Protein AF-A0A7S1TP77-F1 (afdb_monomer)

Solvent-accessible surface area (backbone atoms only — not comparable to full-atom values): 7860 Å² total; p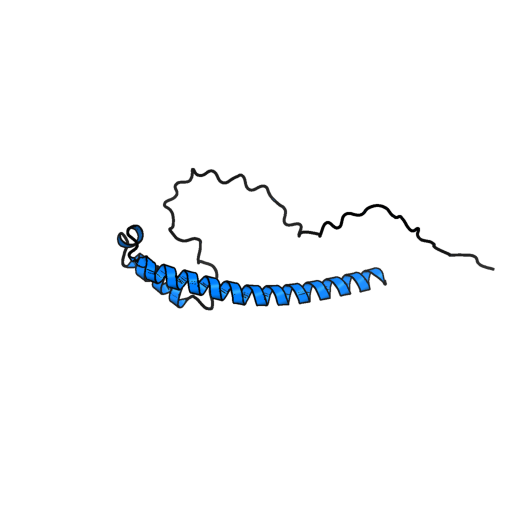er-residue (Å²): 133,85,80,85,80,87,77,86,78,79,90,72,93,61,95,72,82,93,68,79,85,67,74,89,64,82,78,70,80,72,71,82,79,70,95,74,77,83,59,86,72,68,93,56,80,86,74,85,59,93,46,94,89,40,50,69,46,50,52,51,39,51,47,48,46,70,79,23,77,68,38,58,79,78,49,72,45,49,66,46,48,50,56,35,55,53,42,52,52,52,52,51,54,53,54,49,52,55,50,48,54,52,48,51,56,50,50,52,54,52,50,52,53,52,51,56,65,72,77,107

Sequence (120 aa):
AALARARAAAAHRGRRALGGGGRSGERVGLPRRSCTTLTPVAMHPPLDKPHPYCHEVIELFKACHADNPVGKWVGACNSAKRALDDCLKAQKKILARENQAKAQRQRERMAQAREISQSS

Organism: NCBI:txid124430

Foldseek 3Di:
DDDDDDDDDDDPPDDDDPDDPDDPPPPPPPDPPDPPPVDPDPVDDPPVDDDPFCVVLVVVLVVVCVVCVPCVVVCVSVVSVVVSVVRVVVSCVVVVVVVVVVVVVVVVVVVVVVVVVVVD

Radius of gyration: 26.77 Å; Cα contacts (8 Å, |Δi|>4): 28; chains: 1; bounding box: 53×34×83 Å

Mean predicted aligned error: 15.46 Å

pLDDT: mean 74.91, std 20.55, range [35.22, 97.62]

Structure (mmCIF, N/CA/C/O backbone):
data_AF-A0A7S1TP77-F1
#
_entry.id   AF-A0A7S1TP77-F1
#
loop_
_atom_site.group_PDB
_atom_site.id
_atom_site.type_symbol
_atom_site.label_atom_id
_atom_site.label_alt_id
_atom_site.label_comp_id
_atom_site.label_asym_id
_atom_site.label_entity_id
_atom_site.label_seq_id
_atom_site.pdbx_PDB_ins_code
_atom_site.Cartn_x
_atom_site.Cartn_y
_atom_site.Cartn_z
_atom_site.occupancy
_atom_site.B_iso_or_equiv
_atom_site.auth_seq_id
_atom_site.auth_comp_id
_atom_site.auth_asym_id
_atom_site.auth_atom_id
_atom_site.pdbx_PDB_model_num
ATOM 1 N N . ALA A 1 1 ? -35.766 8.892 63.479 1.00 40.59 1 ALA A N 1
ATOM 2 C CA . ALA A 1 1 ? -34.321 8.602 63.472 1.00 40.59 1 ALA A CA 1
ATOM 3 C C . ALA A 1 1 ? -33.829 8.593 62.026 1.00 40.59 1 ALA A C 1
ATOM 5 O O . ALA A 1 1 ? -34.491 7.979 61.205 1.00 40.59 1 ALA A O 1
ATOM 6 N N . ALA A 1 2 ? -32.739 9.328 61.762 1.00 48.03 2 ALA A N 1
ATOM 7 C CA . ALA A 1 2 ? -31.921 9.391 60.536 1.00 48.03 2 ALA A CA 1
ATOM 8 C C . ALA A 1 2 ? -32.671 9.635 59.200 1.00 48.03 2 ALA A C 1
ATOM 10 O O . ALA A 1 2 ? -33.115 8.709 58.539 1.00 48.03 2 ALA A O 1
ATOM 11 N N . LEU A 1 3 ? -32.990 10.882 58.837 1.00 51.09 3 LEU A N 1
ATOM 12 C CA . LEU A 1 3 ? -32.128 11.830 58.099 1.00 51.09 3 LEU A CA 1
ATOM 13 C C . LEU A 1 3 ? -31.597 11.318 56.745 1.00 51.09 3 LEU A C 1
ATOM 15 O O . LEU A 1 3 ? -30.679 10.514 56.705 1.00 51.09 3 LEU A O 1
ATOM 19 N N . ALA A 1 4 ? -32.133 11.935 55.680 1.00 49.38 4 ALA A N 1
ATOM 20 C CA . ALA A 1 4 ? -31.453 12.451 54.483 1.00 49.38 4 ALA A CA 1
ATOM 21 C C . ALA A 1 4 ? -30.491 11.504 53.728 1.00 49.38 4 ALA A C 1
ATOM 23 O O . ALA A 1 4 ? -29.468 11.066 54.236 1.00 49.38 4 ALA A O 1
ATOM 24 N N . ARG A 1 5 ? -30.670 11.315 52.417 1.00 58.75 5 ARG A N 1
ATOM 25 C CA . ARG A 1 5 ? -30.226 12.312 51.427 1.00 58.75 5 ARG A CA 1
ATOM 26 C C . ARG A 1 5 ? -30.987 12.181 50.108 1.00 58.75 5 ARG A C 1
ATOM 28 O O . ARG A 1 5 ? -30.702 11.310 49.294 1.00 58.75 5 ARG A O 1
ATOM 35 N N . ALA A 1 6 ? -31.857 13.151 49.855 1.00 53.97 6 ALA A N 1
ATOM 36 C CA . ALA A 1 6 ? -32.106 13.605 48.499 1.00 53.97 6 ALA A CA 1
ATOM 37 C C . ALA A 1 6 ? -30.817 14.251 47.961 1.00 53.97 6 ALA A C 1
ATOM 39 O O . ALA A 1 6 ? -30.241 15.129 48.607 1.00 53.97 6 ALA A O 1
ATOM 40 N N . ARG A 1 7 ? -30.373 13.848 46.771 1.00 58.34 7 ARG A N 1
ATOM 41 C CA . ARG A 1 7 ? -29.519 14.693 45.930 1.00 58.34 7 ARG A CA 1
ATOM 42 C C . ARG A 1 7 ? -30.218 14.880 44.596 1.00 58.34 7 ARG A C 1
ATOM 44 O O . ARG A 1 7 ? -30.062 14.090 43.675 1.00 58.34 7 ARG A O 1
ATOM 51 N N . ALA A 1 8 ? -30.991 15.957 44.529 1.00 51.84 8 ALA A N 1
ATOM 52 C CA . ALA A 1 8 ? -31.237 16.642 43.278 1.00 51.84 8 ALA A CA 1
ATOM 53 C C . ALA A 1 8 ? -29.885 17.134 42.738 1.00 51.84 8 ALA A C 1
ATOM 55 O O . ALA A 1 8 ? -29.147 17.821 43.446 1.00 51.84 8 ALA A O 1
ATOM 56 N N . ALA A 1 9 ? -29.564 16.783 41.496 1.00 49.19 9 ALA A N 1
ATOM 57 C CA . ALA A 1 9 ? -28.539 17.464 40.720 1.00 49.19 9 ALA A CA 1
ATOM 58 C C . ALA A 1 9 ? -29.248 18.192 39.578 1.00 49.19 9 ALA A C 1
ATOM 60 O O . ALA A 1 9 ? -29.981 17.602 38.787 1.00 49.19 9 ALA A O 1
ATOM 61 N N . ALA A 1 10 ? -29.087 19.507 39.599 1.00 44.78 10 ALA A N 1
ATOM 62 C CA . ALA A 1 10 ? -29.818 20.484 38.828 1.00 44.78 10 ALA A CA 1
ATOM 63 C C . ALA A 1 10 ? -29.722 20.285 37.308 1.00 44.78 10 ALA A C 1
ATOM 65 O O . ALA A 1 10 ? -28.667 19.996 36.741 1.00 44.78 10 ALA A O 1
ATOM 66 N N . ALA A 1 11 ? -30.844 20.562 36.643 1.00 46.59 11 ALA A N 1
ATOM 67 C CA . ALA A 1 11 ? -30.908 20.831 35.218 1.00 46.59 11 ALA A CA 1
ATOM 68 C C . ALA A 1 11 ? -30.193 22.158 34.914 1.00 46.59 11 ALA A C 1
ATOM 70 O O . ALA A 1 11 ? -30.813 23.213 34.784 1.00 46.59 11 ALA A O 1
ATOM 71 N N . HIS A 1 12 ? -28.872 22.112 34.779 1.00 48.56 12 HIS A N 1
ATOM 72 C CA . HIS A 1 12 ? -28.124 23.194 34.156 1.00 48.56 12 HIS A CA 1
ATOM 73 C C . HIS A 1 12 ? -28.286 23.077 32.637 1.00 48.56 12 HIS A C 1
ATOM 75 O O . HIS A 1 12 ? -27.539 22.360 31.970 1.00 48.56 12 HIS A O 1
ATOM 81 N N . ARG A 1 13 ? -29.243 23.817 32.061 1.00 55.16 13 ARG A N 1
ATOM 82 C CA . ARG A 1 13 ? -29.180 24.203 30.641 1.00 55.16 13 ARG A CA 1
ATOM 83 C C . ARG A 1 13 ? -28.050 25.220 30.474 1.00 55.16 13 ARG A C 1
ATOM 85 O O . ARG A 1 13 ? -28.277 26.416 30.356 1.00 55.16 13 ARG A O 1
ATOM 92 N N . GLY A 1 14 ? -26.820 24.726 30.508 1.00 42.62 14 GLY A N 1
ATOM 93 C CA . GLY A 1 14 ? -25.622 25.451 30.118 1.00 42.62 14 GLY A CA 1
ATOM 94 C C . GLY A 1 14 ? -25.099 24.831 28.834 1.00 42.62 14 GLY A C 1
ATOM 95 O O . GLY A 1 14 ? -24.769 23.648 28.814 1.00 42.62 14 GLY A O 1
ATOM 96 N N . ARG A 1 15 ? -25.059 25.621 27.757 1.00 55.97 15 ARG A N 1
ATOM 97 C CA . ARG A 1 15 ? -2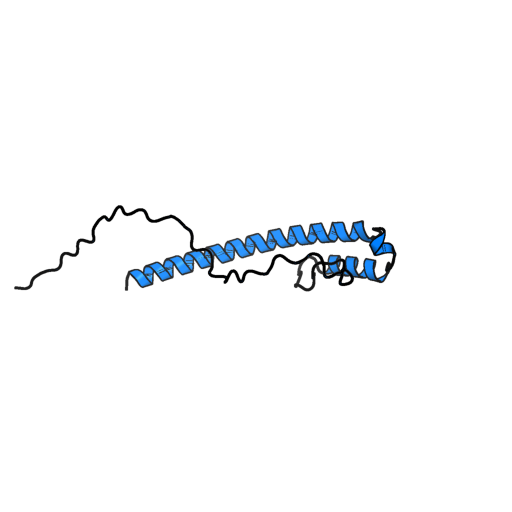4.422 25.289 26.476 1.00 55.97 15 ARG A CA 1
ATOM 98 C C . ARG A 1 15 ? -23.132 24.487 26.699 1.00 55.97 15 ARG A C 1
ATOM 100 O O . ARG A 1 15 ? -22.143 25.036 27.175 1.00 55.97 15 ARG A O 1
ATOM 107 N N . ARG A 1 16 ? -23.113 23.213 26.304 1.00 46.75 16 ARG A N 1
ATOM 108 C CA . ARG A 1 16 ? -21.873 22.455 26.123 1.00 46.75 16 ARG A CA 1
ATOM 109 C C . ARG A 1 16 ? -21.748 22.085 24.658 1.00 46.75 16 ARG A C 1
ATOM 111 O O . ARG A 1 16 ? -22.572 21.366 24.106 1.00 46.75 16 ARG A O 1
ATOM 118 N N . ALA A 1 17 ? -20.724 22.665 24.046 1.00 44.34 17 ALA A N 1
ATOM 119 C CA . ALA A 1 17 ? -20.306 22.413 22.686 1.00 44.34 17 ALA A CA 1
ATOM 120 C C . ALA A 1 17 ? -20.155 20.906 22.446 1.00 44.34 17 ALA A C 1
ATOM 122 O O . ALA A 1 17 ? -19.392 20.225 23.132 1.00 44.34 17 ALA A O 1
ATOM 123 N N . LEU A 1 18 ? -20.860 20.402 21.437 1.00 49.59 18 LEU A N 1
ATOM 124 C CA . LEU A 1 18 ? -20.550 19.131 20.798 1.00 49.59 18 LEU A CA 1
ATOM 125 C C . LEU A 1 18 ? -19.254 19.327 19.998 1.00 49.59 18 LEU A C 1
ATOM 127 O O . LEU A 1 18 ? -19.272 19.586 18.801 1.00 49.59 18 LEU A O 1
ATOM 131 N N . GLY A 1 19 ? -18.119 19.277 20.693 1.00 39.94 19 GLY A N 1
ATOM 132 C CA . GLY A 1 19 ? -16.785 19.219 20.108 1.00 39.94 19 GLY A CA 1
ATOM 133 C C . GLY A 1 19 ? -16.195 17.851 20.405 1.00 39.94 19 GLY A C 1
ATOM 134 O O . GLY A 1 19 ? -15.776 17.589 21.529 1.00 39.94 19 GLY A O 1
ATOM 135 N N . GLY A 1 20 ? -16.220 16.958 19.415 1.00 38.84 20 GLY A N 1
ATOM 136 C CA . GLY A 1 20 ? -15.663 15.615 19.527 1.00 38.84 20 GLY A CA 1
ATOM 137 C C . GLY A 1 20 ? -14.211 15.645 20.002 1.00 38.84 20 GLY A C 1
ATOM 138 O O . GLY A 1 20 ? -13.392 16.396 19.475 1.00 38.84 20 GLY A O 1
ATOM 139 N N . GLY A 1 21 ? -13.901 14.801 20.988 1.00 35.22 21 GLY A N 1
ATOM 140 C CA . GLY A 1 21 ? -12.541 14.527 21.438 1.00 35.22 21 GLY A CA 1
ATOM 141 C C . GLY A 1 21 ? -11.726 13.904 20.310 1.00 35.22 21 GLY A C 1
ATOM 142 O O . GLY A 1 21 ? -11.649 12.682 20.175 1.00 35.22 21 GLY A O 1
ATOM 143 N N . GLY A 1 22 ? -11.141 14.762 19.476 1.00 35.44 22 GLY A N 1
ATOM 144 C CA . GLY A 1 22 ? -10.009 14.420 18.640 1.00 35.44 22 GLY A CA 1
ATOM 145 C C . GLY A 1 22 ? -8.876 13.959 19.546 1.00 35.44 22 GLY A C 1
ATOM 146 O O . GLY A 1 22 ? -8.605 14.566 20.577 1.00 35.44 22 GLY A O 1
ATOM 147 N N . ARG A 1 23 ? -8.261 12.841 19.169 1.00 43.62 23 ARG A N 1
ATOM 148 C CA . ARG A 1 23 ? -7.060 12.282 19.789 1.00 43.62 23 ARG A CA 1
ATOM 149 C C . ARG A 1 23 ? -6.093 13.422 20.117 1.00 43.62 23 ARG A C 1
ATOM 151 O O . ARG A 1 23 ? -5.745 14.180 19.213 1.00 43.62 23 ARG A O 1
ATOM 158 N N . SER A 1 24 ? -5.631 13.494 21.361 1.00 42.19 24 SER A N 1
ATOM 159 C CA . SER A 1 24 ? -4.416 14.218 21.737 1.00 42.19 24 SER A CA 1
ATOM 160 C C . SER A 1 24 ? -3.219 13.529 21.074 1.00 42.19 24 SER A C 1
ATOM 162 O O . SER A 1 24 ? -2.444 12.827 21.707 1.00 42.19 24 SER A O 1
ATOM 164 N N . GLY A 1 25 ? -3.129 13.629 19.750 1.00 40.16 25 GLY A N 1
ATOM 165 C CA . GLY A 1 25 ? -1.847 13.688 19.086 1.00 40.16 25 GLY A CA 1
ATOM 166 C C . GLY A 1 25 ? -1.448 15.141 19.202 1.00 40.16 25 GLY A C 1
ATOM 167 O O . GLY A 1 25 ? -2.112 15.999 18.618 1.00 40.16 25 GLY A O 1
ATOM 168 N N . GLU A 1 26 ? -0.438 15.404 20.018 1.00 37.91 26 GLU A N 1
ATOM 169 C CA . GLU A 1 26 ? 0.277 16.668 20.050 1.00 37.91 26 GLU A CA 1
ATOM 170 C C . GLU A 1 26 ? 0.453 17.136 18.599 1.00 37.91 26 GLU A C 1
ATOM 172 O O . GLU A 1 26 ? 1.180 16.526 17.810 1.00 37.91 26 GLU A O 1
ATOM 177 N N . ARG A 1 27 ? -0.287 18.175 18.191 1.00 46.75 27 ARG A N 1
ATOM 178 C CA . ARG A 1 27 ? 0.033 18.908 16.969 1.00 46.75 27 ARG A CA 1
ATOM 179 C C . ARG A 1 27 ? 1.270 19.720 17.308 1.00 46.75 27 ARG A C 1
ATOM 181 O O . ARG A 1 27 ? 1.188 20.925 17.512 1.00 46.75 27 ARG A O 1
ATOM 188 N N . VAL A 1 28 ? 2.413 19.040 17.385 1.00 49.34 28 VAL A N 1
ATOM 189 C CA . VAL A 1 28 ? 3.698 19.697 17.192 1.00 49.34 28 VAL A CA 1
ATOM 190 C C . VAL A 1 28 ? 3.552 20.386 15.846 1.00 49.34 28 VAL A C 1
ATOM 192 O O . VAL A 1 28 ? 3.301 19.731 14.831 1.00 49.34 28 VAL A O 1
ATOM 195 N N . GLY A 1 29 ? 3.562 21.715 15.858 1.00 43.75 29 GLY A N 1
ATOM 196 C CA . GLY A 1 29 ? 3.577 22.506 14.645 1.00 43.75 29 GLY A CA 1
ATOM 197 C C . GLY A 1 29 ? 4.833 22.134 13.878 1.00 43.75 29 GLY A C 1
ATOM 198 O O . GLY A 1 29 ? 5.895 22.692 14.132 1.00 43.75 29 GLY A O 1
ATOM 199 N N . LEU A 1 30 ? 4.731 21.165 12.965 1.00 54.97 30 LEU A N 1
ATOM 200 C CA . LEU A 1 30 ? 5.764 20.985 11.965 1.00 54.97 30 LEU A CA 1
ATOM 201 C C . LEU A 1 30 ? 5.803 22.308 11.191 1.00 54.97 30 LEU A C 1
ATOM 203 O O . LEU A 1 30 ? 4.757 22.722 10.673 1.00 54.97 30 LEU A O 1
ATOM 207 N N . PRO A 1 31 ? 6.955 22.996 11.131 1.00 49.75 31 PRO A N 1
ATOM 208 C CA . PRO A 1 31 ? 7.065 24.214 10.347 1.00 49.75 31 PRO A CA 1
ATOM 209 C C . PRO A 1 31 ? 6.623 23.904 8.915 1.00 49.75 31 PRO A C 1
ATOM 211 O O . PRO A 1 31 ? 6.897 22.811 8.407 1.00 49.75 31 PRO A O 1
ATOM 214 N N . ARG A 1 32 ? 5.908 24.845 8.272 1.00 57.41 32 ARG A N 1
ATOM 215 C CA . ARG A 1 32 ? 5.602 24.778 6.831 1.00 57.41 32 ARG A CA 1
ATOM 216 C C . ARG A 1 32 ? 6.897 24.378 6.134 1.00 57.41 32 ARG A C 1
ATOM 218 O O . ARG A 1 32 ? 7.849 25.152 6.159 1.00 57.41 32 ARG A O 1
ATOM 225 N N . ARG A 1 33 ? 6.949 23.155 5.592 1.00 55.28 33 ARG A N 1
ATOM 226 C CA . ARG A 1 33 ? 8.124 22.642 4.882 1.00 55.28 33 ARG A CA 1
ATOM 227 C C . ARG A 1 33 ? 8.515 23.682 3.839 1.00 55.28 33 ARG A C 1
ATOM 229 O O . ARG A 1 33 ? 7.737 23.972 2.933 1.00 55.28 33 ARG A O 1
ATOM 236 N N . SER A 1 34 ? 9.686 24.278 4.026 1.00 53.47 34 SER A N 1
ATOM 237 C CA . SER A 1 34 ? 10.316 25.132 3.036 1.00 53.47 34 SER A CA 1
ATOM 238 C C . SER A 1 34 ? 10.607 24.284 1.801 1.00 53.47 34 SER A C 1
ATOM 240 O O . SER A 1 34 ? 11.065 23.146 1.889 1.00 53.47 34 SER A O 1
ATOM 242 N N . CYS A 1 35 ? 10.308 24.835 0.631 1.00 52.50 35 CYS A N 1
ATOM 243 C CA . CYS A 1 35 ? 10.469 24.181 -0.666 1.00 52.50 35 CYS A CA 1
ATOM 244 C C . CYS A 1 35 ? 11.946 24.121 -1.128 1.00 52.50 35 CYS A C 1
ATOM 246 O O . CYS A 1 35 ? 12.211 24.029 -2.322 1.00 52.50 35 CYS A O 1
ATOM 248 N N . THR A 1 36 ? 12.921 24.217 -0.216 1.00 54.50 36 THR A N 1
ATOM 249 C CA . THR A 1 36 ? 14.315 24.554 -0.569 1.00 54.50 36 THR A CA 1
ATOM 250 C C . THR A 1 36 ? 15.341 23.451 -0.316 1.00 54.50 36 THR A C 1
ATOM 252 O O . THR A 1 36 ? 16.518 23.650 -0.594 1.00 54.50 36 THR A O 1
ATOM 255 N N . THR A 1 37 ? 14.949 22.262 0.145 1.00 55.69 37 THR A N 1
ATOM 256 C CA . THR A 1 37 ? 15.869 21.113 0.164 1.00 55.69 37 THR A CA 1
ATOM 257 C C . THR A 1 37 ? 15.737 20.336 -1.142 1.00 55.69 37 THR A C 1
ATOM 259 O O . THR A 1 37 ? 14.987 19.363 -1.223 1.00 55.69 37 THR A O 1
ATOM 262 N N . LEU A 1 38 ? 16.466 20.770 -2.172 1.00 57.41 38 LEU A N 1
ATOM 263 C CA . LEU A 1 38 ? 16.723 19.988 -3.386 1.00 57.41 38 LEU A CA 1
ATOM 264 C C . LEU A 1 38 ? 17.701 18.846 -3.061 1.00 57.41 38 LEU A C 1
ATOM 266 O O . LEU A 1 38 ? 18.811 18.775 -3.578 1.00 57.41 38 LEU A O 1
ATOM 270 N N . THR A 1 39 ? 17.298 17.946 -2.166 1.00 58.06 39 THR A N 1
ATOM 271 C CA . THR A 1 39 ? 17.860 16.596 -2.151 1.00 58.06 39 THR A CA 1
ATOM 272 C C . THR A 1 39 ? 17.499 15.952 -3.486 1.00 58.06 39 THR A C 1
ATOM 274 O O . THR A 1 39 ? 16.350 16.138 -3.908 1.00 58.06 39 THR A O 1
ATOM 277 N N . PRO A 1 40 ? 18.409 15.211 -4.149 1.00 58.72 40 PRO A N 1
ATOM 278 C CA . PRO A 1 40 ? 18.065 14.471 -5.356 1.00 58.72 40 PRO A CA 1
ATOM 279 C C . PRO A 1 40 ? 16.805 13.674 -5.054 1.00 58.72 40 PRO A C 1
ATOM 281 O O . PRO A 1 40 ? 16.779 12.854 -4.136 1.00 58.72 40 PRO A O 1
ATOM 284 N N . VAL A 1 41 ? 15.722 14.045 -5.735 1.00 54.03 41 VAL A N 1
ATOM 285 C CA . VAL A 1 41 ? 14.391 13.540 -5.440 1.00 54.03 41 VAL A CA 1
ATOM 286 C C . VAL A 1 41 ? 14.455 12.044 -5.692 1.00 54.03 41 VAL A C 1
ATOM 288 O O . VAL A 1 41 ? 14.504 11.602 -6.840 1.00 54.03 41 VAL A O 1
ATOM 291 N N . ALA A 1 42 ? 14.490 11.256 -4.617 1.00 56.34 42 ALA A N 1
ATOM 292 C CA . ALA A 1 42 ? 14.041 9.884 -4.686 1.00 56.34 42 ALA A CA 1
ATOM 293 C C . ALA A 1 42 ? 12.627 9.977 -5.260 1.00 56.34 42 ALA A C 1
ATOM 295 O O . ALA A 1 42 ? 11.713 10.477 -4.607 1.00 56.34 42 ALA A O 1
ATOM 296 N N . MET A 1 43 ? 12.468 9.595 -6.527 1.00 67.56 43 MET A N 1
ATOM 297 C CA . MET A 1 43 ? 11.210 9.681 -7.277 1.00 67.56 43 MET A CA 1
ATOM 298 C C . MET A 1 43 ? 10.136 8.713 -6.741 1.00 67.56 43 MET A C 1
ATOM 300 O O . MET A 1 43 ? 9.194 8.353 -7.445 1.00 67.56 43 MET A O 1
ATOM 304 N N . HIS A 1 44 ? 10.257 8.283 -5.484 1.00 59.81 44 HIS A N 1
ATOM 305 C CA . HIS A 1 44 ? 9.310 7.444 -4.782 1.00 59.81 44 HIS A CA 1
ATOM 306 C C . HIS A 1 44 ? 9.070 8.032 -3.379 1.00 59.81 44 HIS A C 1
ATOM 308 O O . HIS A 1 44 ? 10.008 8.288 -2.623 1.00 59.81 44 HIS A O 1
ATOM 314 N N . PRO A 1 45 ? 7.805 8.290 -3.003 1.00 69.62 45 PRO A N 1
ATOM 315 C CA . PRO A 1 45 ? 7.432 8.281 -1.596 1.00 69.62 45 PRO A CA 1
ATOM 316 C C . PRO A 1 45 ? 7.845 6.925 -1.009 1.00 69.62 45 PRO A C 1
ATOM 318 O O . PRO A 1 45 ? 7.690 5.932 -1.712 1.00 69.62 45 PRO A O 1
ATOM 321 N N . PRO A 1 46 ? 8.295 6.839 0.251 1.00 64.88 46 PRO A N 1
ATOM 322 C CA . PRO A 1 46 ? 8.787 5.590 0.829 1.00 64.88 46 PRO A CA 1
ATOM 323 C C . PRO A 1 46 ? 7.730 4.468 0.782 1.00 64.88 46 PRO A C 1
ATOM 325 O O . PRO A 1 46 ? 6.824 4.406 1.618 1.00 64.88 46 PRO A O 1
ATOM 328 N N . LEU A 1 47 ? 7.860 3.578 -0.211 1.00 75.50 47 LEU A N 1
ATOM 329 C CA . LEU A 1 47 ? 7.209 2.262 -0.340 1.00 75.50 47 LEU A CA 1
ATOM 330 C C . LEU A 1 47 ? 7.819 1.213 0.612 1.00 75.50 47 LEU A C 1
ATOM 332 O O . LEU A 1 47 ? 7.532 0.028 0.495 1.00 75.50 47 LEU A O 1
ATOM 336 N N . ASP A 1 48 ? 8.640 1.637 1.572 1.00 69.62 48 ASP A N 1
ATOM 337 C CA . ASP A 1 48 ? 9.323 0.773 2.547 1.00 69.62 48 ASP A CA 1
ATOM 338 C C . ASP A 1 48 ? 8.368 0.138 3.574 1.00 69.62 48 ASP A C 1
ATOM 340 O O . ASP A 1 48 ? 8.764 -0.683 4.399 1.00 69.62 48 ASP A O 1
ATOM 344 N N . LYS A 1 49 ? 7.086 0.522 3.557 1.00 80.19 49 LYS A N 1
ATOM 345 C CA . LYS A 1 49 ? 6.060 -0.104 4.394 1.00 80.19 49 LYS A CA 1
ATOM 346 C C . LYS A 1 49 ? 5.700 -1.484 3.828 1.00 80.19 49 LYS A C 1
ATOM 348 O O . LYS A 1 49 ? 5.681 -1.660 2.614 1.00 80.19 49 LYS A O 1
ATOM 353 N N . PRO A 1 50 ? 5.327 -2.454 4.677 1.00 82.00 50 PRO A N 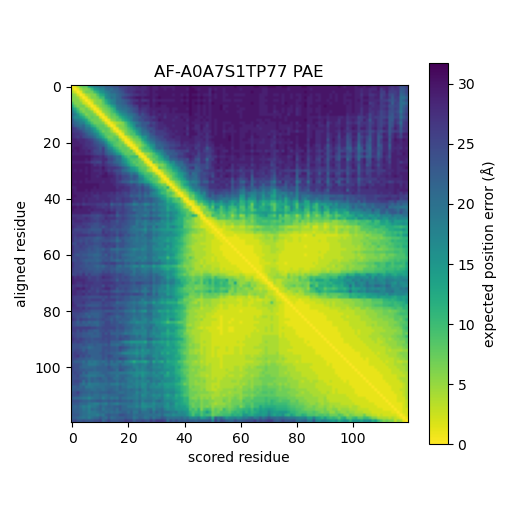1
ATOM 354 C CA . PRO A 1 50 ? 4.908 -3.764 4.200 1.00 82.00 50 PRO A CA 1
ATOM 355 C C . PRO A 1 50 ? 3.620 -3.662 3.366 1.00 82.00 50 PRO A C 1
ATOM 357 O O . PRO A 1 50 ? 2.582 -3.182 3.834 1.00 82.00 50 PRO A O 1
ATOM 360 N N . HIS A 1 51 ? 3.692 -4.149 2.127 1.00 87.75 51 HIS A N 1
ATOM 361 C CA . HIS A 1 51 ? 2.587 -4.199 1.174 1.00 87.75 51 HIS A CA 1
ATOM 362 C C . HIS A 1 51 ? 2.235 -5.653 0.824 1.00 87.75 51 HIS A C 1
ATOM 364 O O . HIS A 1 51 ? 2.635 -6.126 -0.237 1.00 87.75 51 HIS A O 1
ATOM 370 N N . PRO A 1 52 ? 1.481 -6.372 1.682 1.00 85.88 52 PRO A N 1
ATOM 371 C CA . PRO A 1 52 ? 1.244 -7.811 1.522 1.00 85.88 52 PRO A CA 1
ATOM 372 C C . PRO A 1 52 ? 0.591 -8.208 0.190 1.00 85.88 52 PRO A C 1
ATOM 374 O O . PRO A 1 52 ? 0.790 -9.324 -0.261 1.00 85.88 52 PRO A O 1
ATOM 377 N N . TYR A 1 53 ? -0.157 -7.304 -0.450 1.00 88.12 53 TYR A N 1
ATOM 378 C CA . TYR A 1 53 ? -0.868 -7.580 -1.707 1.00 88.12 53 TYR A CA 1
ATOM 379 C C . TYR A 1 53 ? -0.181 -7.009 -2.953 1.00 88.12 53 TYR A C 1
ATOM 381 O O . TYR A 1 53 ? -0.517 -7.403 -4.061 1.00 88.12 53 TYR A O 1
ATOM 389 N N . CYS A 1 54 ? 0.739 -6.054 -2.789 1.00 93.12 54 CYS A N 1
ATOM 390 C CA . CYS A 1 54 ? 1.331 -5.310 -3.907 1.00 93.12 54 CYS A CA 1
ATOM 391 C C . CYS A 1 54 ? 2.840 -5.520 -4.044 1.00 93.12 54 CYS A C 1
ATOM 393 O O . CYS A 1 54 ? 3.469 -4.827 -4.838 1.00 93.12 54 CYS A O 1
ATOM 395 N N . HIS A 1 55 ? 3.423 -6.452 -3.285 1.00 91.50 55 HIS A N 1
ATOM 396 C CA . HIS A 1 55 ? 4.865 -6.701 -3.266 1.00 91.50 55 HIS A CA 1
ATOM 397 C C . HIS A 1 55 ? 5.431 -6.971 -4.668 1.00 91.50 55 HIS A C 1
ATOM 399 O O . HIS A 1 55 ? 6.388 -6.329 -5.081 1.00 91.50 55 HIS A O 1
ATOM 405 N N . GLU A 1 56 ? 4.786 -7.842 -5.442 1.00 91.12 56 GLU A N 1
ATOM 406 C CA . GLU A 1 56 ? 5.230 -8.198 -6.797 1.00 91.12 56 GLU A CA 1
ATOM 407 C C . GLU A 1 56 ? 5.243 -6.992 -7.751 1.00 91.12 56 GLU A C 1
ATOM 409 O O . GLU A 1 56 ? 6.195 -6.782 -8.500 1.00 91.12 56 GLU A O 1
ATOM 414 N N . VAL A 1 57 ? 4.215 -6.141 -7.680 1.00 91.25 57 VAL A N 1
ATOM 415 C CA . VAL A 1 57 ? 4.101 -4.943 -8.528 1.00 91.25 57 VAL A CA 1
ATOM 416 C C . VAL A 1 57 ? 5.127 -3.877 -8.126 1.00 91.25 57 VAL A C 1
ATOM 418 O O . VAL A 1 57 ? 5.628 -3.135 -8.973 1.00 91.25 57 VAL A O 1
ATOM 421 N N . ILE A 1 58 ? 5.474 -3.810 -6.837 1.00 90.81 58 ILE A N 1
ATOM 422 C CA . ILE A 1 58 ? 6.542 -2.944 -6.326 1.00 90.81 58 ILE A CA 1
ATOM 423 C C . ILE A 1 58 ? 7.899 -3.392 -6.872 1.00 90.81 58 ILE A C 1
ATOM 425 O O . ILE A 1 58 ? 8.662 -2.548 -7.341 1.00 90.81 58 ILE A O 1
ATOM 429 N N . GLU A 1 59 ? 8.192 -4.691 -6.844 1.00 89.94 59 GLU A N 1
AT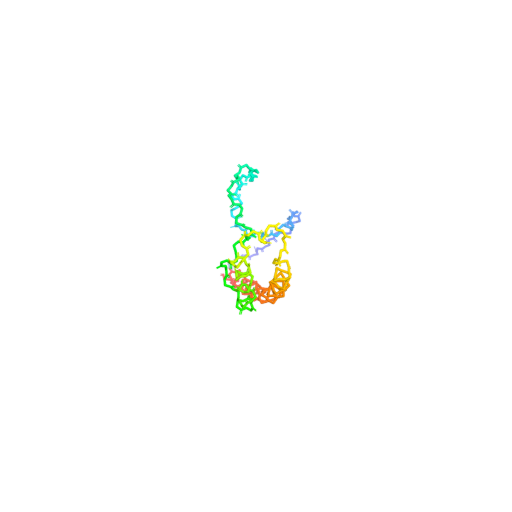OM 430 C CA . GLU A 1 59 ? 9.447 -5.232 -7.375 1.00 89.94 59 GLU A CA 1
ATOM 431 C C . GLU A 1 59 ? 9.564 -5.004 -8.887 1.00 89.94 59 GLU A C 1
ATOM 433 O O . GLU A 1 59 ? 10.610 -4.560 -9.355 1.00 89.94 59 GLU A O 1
ATOM 438 N N . LEU A 1 60 ? 8.473 -5.156 -9.644 1.00 89.44 60 LEU A N 1
ATOM 439 C CA . LEU A 1 60 ? 8.451 -4.827 -11.074 1.00 89.44 60 LEU A CA 1
ATOM 440 C C . LEU A 1 60 ? 8.756 -3.342 -11.341 1.00 89.44 60 LEU A C 1
ATOM 442 O O . LEU A 1 60 ? 9.488 -2.998 -12.271 1.00 89.44 60 LEU A O 1
ATOM 446 N N . PHE A 1 61 ? 8.207 -2.444 -10.521 1.00 89.69 61 PHE A N 1
ATOM 447 C CA . PHE A 1 61 ? 8.479 -1.013 -10.641 1.00 89.69 61 PHE A CA 1
ATOM 448 C C . PHE A 1 61 ? 9.941 -0.676 -10.307 1.00 89.69 61 PHE A C 1
ATOM 450 O O . PHE A 1 61 ? 10.566 0.119 -11.013 1.00 89.69 61 PHE A O 1
ATOM 457 N N . LYS A 1 62 ? 10.507 -1.315 -9.274 1.00 88.62 62 LYS A N 1
ATOM 458 C CA . LYS A 1 62 ? 11.928 -1.182 -8.921 1.00 88.62 62 LYS A CA 1
ATOM 459 C C . LYS A 1 62 ? 12.837 -1.713 -10.028 1.00 88.62 62 LYS A C 1
ATOM 461 O O . LYS A 1 62 ? 13.792 -1.024 -10.378 1.00 88.62 62 LYS A O 1
ATOM 466 N N . ALA A 1 63 ? 12.513 -2.869 -10.606 1.00 89.38 63 ALA A N 1
ATOM 467 C CA . ALA A 1 63 ? 13.248 -3.450 -11.726 1.00 89.38 63 ALA A CA 1
ATOM 468 C C . ALA A 1 63 ? 13.266 -2.493 -12.927 1.00 89.38 63 ALA A C 1
ATOM 470 O O . ALA A 1 63 ? 14.335 -2.143 -13.413 1.00 89.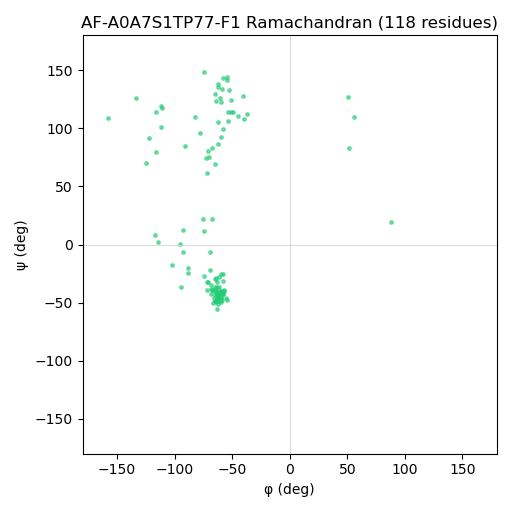38 63 ALA A O 1
ATOM 471 N N . CYS A 1 64 ? 12.113 -1.923 -13.302 1.00 89.44 64 CYS A N 1
ATOM 472 C CA . CYS A 1 64 ? 12.054 -0.955 -14.401 1.00 89.44 64 CYS A CA 1
ATOM 473 C C . CYS A 1 64 ? 12.981 0.253 -14.179 1.00 89.44 64 CYS A C 1
ATOM 475 O O . CYS A 1 64 ? 13.638 0.715 -15.112 1.00 89.44 64 CYS A O 1
ATOM 477 N N . HIS A 1 65 ? 13.067 0.757 -12.944 1.00 87.06 65 HIS A N 1
ATOM 478 C CA . HIS A 1 65 ? 13.980 1.847 -12.595 1.00 87.06 65 HIS A CA 1
ATOM 479 C C . HIS A 1 65 ? 15.458 1.436 -12.561 1.00 87.06 65 HIS A C 1
ATOM 481 O O . HIS A 1 65 ? 16.305 2.281 -12.862 1.00 87.06 65 HIS A O 1
ATOM 487 N N . ALA A 1 66 ? 15.762 0.192 -12.184 1.00 87.75 66 ALA A N 1
ATOM 488 C CA . ALA A 1 66 ? 17.116 -0.355 -12.202 1.00 87.75 66 ALA A CA 1
ATOM 489 C C . ALA A 1 66 ? 17.621 -0.531 -13.642 1.00 87.75 66 ALA A C 1
ATOM 491 O O . ALA A 1 66 ? 18.733 -0.110 -13.955 1.00 87.75 66 ALA A O 1
ATOM 492 N N . ASP A 1 67 ? 16.761 -1.041 -14.524 1.00 88.81 67 ASP A N 1
ATOM 493 C CA . ASP A 1 67 ? 17.081 -1.290 -15.931 1.00 88.81 67 ASP A CA 1
ATOM 494 C C . ASP A 1 67 ? 17.145 0.007 -16.755 1.00 88.81 67 ASP A C 1
ATOM 496 O O . ASP A 1 67 ? 17.860 0.090 -17.752 1.00 88.81 67 ASP A O 1
ATOM 500 N N . ASN A 1 68 ? 16.409 1.049 -16.343 1.00 84.69 68 ASN A N 1
ATOM 501 C CA . ASN A 1 68 ? 16.253 2.289 -17.107 1.00 84.69 68 ASN A CA 1
ATOM 502 C C . ASN A 1 68 ? 16.637 3.545 -16.295 1.00 84.69 68 ASN A C 1
ATOM 504 O O . ASN A 1 68 ? 15.776 4.383 -15.990 1.00 84.69 68 ASN A O 1
ATOM 508 N N . PRO A 1 69 ? 17.933 3.758 -15.991 1.00 80.94 69 PRO A N 1
ATOM 509 C CA . PRO A 1 69 ? 18.385 4.885 -15.172 1.00 80.94 69 PRO A CA 1
ATOM 510 C C . PRO A 1 69 ? 18.118 6.257 -15.811 1.00 80.94 69 PRO A C 1
ATOM 512 O O . PRO A 1 69 ? 17.902 7.227 -15.083 1.00 80.94 69 PRO A O 1
ATOM 515 N N . VAL A 1 70 ? 18.091 6.345 -17.147 1.00 79.06 70 VAL A N 1
ATOM 516 C CA . VAL A 1 70 ? 17.701 7.555 -17.901 1.00 79.06 70 VAL A CA 1
ATOM 517 C C . VAL A 1 70 ? 16.213 7.512 -18.274 1.00 79.06 70 VAL A C 1
ATOM 519 O O . VAL A 1 70 ? 15.516 8.523 -18.180 1.00 79.06 70 VAL A O 1
ATOM 522 N N . GLY A 1 71 ? 15.696 6.320 -18.602 1.00 77.25 71 GLY A N 1
ATOM 523 C CA . GLY A 1 71 ? 14.298 6.081 -18.984 1.00 77.25 71 GLY A CA 1
ATOM 524 C C . GLY A 1 71 ? 13.268 6.461 -17.913 1.00 77.25 71 GLY A C 1
ATOM 525 O O . GLY A 1 71 ? 12.135 6.823 -18.240 1.00 77.25 71 GLY A O 1
ATOM 526 N N . LYS A 1 72 ? 13.665 6.458 -16.633 1.00 71.25 72 LYS A N 1
ATOM 527 C CA . LYS A 1 72 ? 12.818 6.900 -15.513 1.00 71.25 72 LYS A CA 1
ATOM 528 C C . LYS A 1 72 ? 12.390 8.371 -15.602 1.00 71.25 72 LYS A C 1
ATOM 530 O O . LYS A 1 72 ? 11.313 8.710 -15.126 1.00 71.25 72 LYS A O 1
ATOM 535 N N . TRP A 1 73 ? 13.188 9.229 -16.242 1.00 73.25 73 TRP A N 1
ATOM 536 C CA . TRP A 1 73 ? 12.897 10.664 -16.370 1.00 73.25 73 TRP A CA 1
ATOM 537 C C . TRP A 1 73 ? 12.046 11.001 -17.596 1.00 73.25 73 TRP A C 1
ATOM 539 O O . TRP A 1 73 ? 11.333 11.998 -17.592 1.00 73.25 73 TRP A O 1
ATOM 549 N N . VAL A 1 74 ? 12.079 10.149 -18.623 1.00 80.88 74 VAL A N 1
ATOM 550 C CA . VAL A 1 74 ? 11.283 10.298 -19.857 1.00 80.88 74 VAL A CA 1
ATOM 551 C C . VAL A 1 74 ? 9.966 9.512 -19.818 1.00 80.88 74 VAL A C 1
ATOM 553 O O . VAL A 1 74 ? 9.187 9.555 -20.764 1.00 80.88 74 VAL A O 1
ATOM 556 N N . GLY A 1 75 ? 9.685 8.810 -18.713 1.00 82.81 75 GLY A N 1
ATOM 557 C CA . GLY A 1 75 ? 8.408 8.129 -18.492 1.00 82.81 75 GLY A CA 1
ATOM 558 C C . GLY A 1 75 ? 8.318 6.702 -19.041 1.00 82.81 75 GLY A C 1
ATOM 559 O O . GLY A 1 75 ? 7.207 6.185 -19.176 1.00 82.81 75 GLY A O 1
ATOM 560 N N . ALA A 1 76 ? 9.447 6.034 -19.305 1.00 85.81 76 ALA A N 1
ATOM 561 C CA . ALA A 1 76 ? 9.472 4.644 -19.783 1.00 85.81 76 ALA A CA 1
ATOM 562 C C . ALA A 1 76 ? 8.766 3.668 -18.816 1.00 85.81 76 ALA A C 1
ATOM 564 O O . ALA A 1 76 ? 8.122 2.714 -19.240 1.00 85.81 76 ALA A O 1
ATOM 565 N N . CYS A 1 77 ? 8.802 3.960 -17.511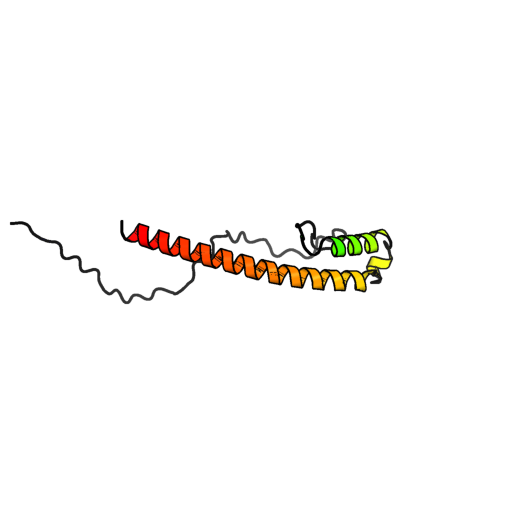 1.00 88.62 77 CYS A N 1
ATOM 566 C CA . CYS A 1 77 ? 8.204 3.130 -16.461 1.00 88.62 77 CYS A CA 1
ATOM 567 C C . CYS A 1 77 ? 6.764 3.524 -16.078 1.00 88.62 77 CYS A C 1
ATOM 569 O O . CYS A 1 77 ? 6.237 3.053 -15.068 1.00 88.62 77 CYS A O 1
ATOM 571 N N . ASN A 1 78 ? 6.088 4.377 -16.858 1.00 89.50 78 ASN A N 1
ATOM 572 C CA . ASN A 1 78 ? 4.748 4.873 -16.516 1.00 89.50 78 ASN A CA 1
ATOM 573 C C . ASN A 1 78 ? 3.666 3.780 -16.497 1.00 89.50 78 ASN A C 1
ATOM 575 O O . ASN A 1 78 ? 2.694 3.894 -15.751 1.00 89.50 78 ASN A O 1
ATOM 579 N N . SER A 1 79 ? 3.808 2.723 -17.297 1.00 89.75 79 SER A N 1
ATOM 580 C CA . SER A 1 79 ? 2.899 1.568 -17.280 1.00 89.75 79 SER A CA 1
ATOM 581 C C . SER A 1 79 ? 3.000 0.795 -15.963 1.00 89.75 79 SER A C 1
ATOM 583 O O . SER A 1 79 ? 1.985 0.604 -15.292 1.00 89.75 79 SER A O 1
ATOM 585 N N . ALA A 1 80 ? 4.222 0.445 -15.549 1.00 89.62 80 ALA A N 1
ATOM 586 C CA . ALA A 1 80 ? 4.500 -0.192 -14.262 1.00 89.62 80 ALA A CA 1
ATOM 587 C C . ALA A 1 80 ? 4.038 0.690 -13.091 1.00 89.62 80 ALA A C 1
ATOM 589 O O . ALA A 1 80 ? 3.409 0.208 -12.149 1.00 89.62 80 ALA A O 1
ATOM 590 N N . LYS A 1 81 ? 4.254 2.009 -13.192 1.00 89.56 81 LYS A N 1
ATOM 591 C CA . LYS A 1 81 ? 3.767 2.977 -12.205 1.00 89.56 81 LYS A CA 1
ATOM 592 C C . LYS A 1 81 ? 2.239 2.949 -12.059 1.00 89.56 81 LYS A C 1
ATOM 594 O O . LYS A 1 81 ? 1.736 2.954 -10.939 1.00 89.56 81 LYS A O 1
ATOM 599 N N . ARG A 1 82 ? 1.493 2.928 -13.170 1.00 92.75 82 ARG A N 1
ATOM 600 C CA . ARG A 1 82 ? 0.019 2.888 -13.144 1.00 92.75 82 ARG A CA 1
ATOM 601 C C . ARG A 1 82 ? -0.497 1.619 -12.465 1.00 92.75 82 ARG A C 1
ATOM 603 O O . ARG A 1 82 ? -1.347 1.715 -11.585 1.00 92.75 82 ARG A O 1
ATOM 610 N N . ALA A 1 83 ? 0.073 0.464 -12.809 1.00 92.38 83 ALA A N 1
ATOM 611 C CA . ALA A 1 83 ? -0.280 -0.809 -12.181 1.00 92.38 83 ALA A CA 1
ATOM 612 C C . ALA A 1 83 ? -0.042 -0.786 -10.660 1.00 92.38 83 ALA A C 1
ATOM 614 O O . ALA A 1 83 ? -0.892 -1.217 -9.877 1.00 92.38 83 ALA A O 1
ATOM 615 N N . LEU A 1 84 ? 1.089 -0.219 -10.233 1.00 92.69 84 LEU A N 1
ATOM 616 C CA . LEU A 1 84 ? 1.420 -0.047 -8.823 1.00 92.69 84 LEU A CA 1
ATOM 617 C C . LEU A 1 84 ? 0.421 0.867 -8.100 1.00 92.69 84 LEU A C 1
ATOM 619 O O . LEU A 1 84 ? -0.088 0.504 -7.037 1.00 92.69 84 LEU A O 1
ATOM 623 N N . ASP A 1 85 ? 0.110 2.030 -8.677 1.00 92.88 85 ASP A N 1
ATOM 624 C CA . ASP A 1 85 ? -0.836 2.983 -8.090 1.00 92.88 85 ASP A CA 1
ATOM 625 C C . ASP A 1 85 ? -2.217 2.344 -7.883 1.00 92.88 85 ASP A C 1
ATOM 627 O O . ASP A 1 85 ? -2.860 2.560 -6.851 1.00 92.88 85 ASP A O 1
ATOM 631 N N . ASP A 1 86 ? -2.680 1.543 -8.839 1.00 95.06 86 ASP A N 1
ATOM 632 C CA . ASP A 1 86 ? -3.986 0.893 -8.758 1.00 95.06 86 ASP A CA 1
ATOM 633 C C . ASP A 1 86 ? -4.010 -0.236 -7.725 1.00 95.06 86 ASP A C 1
ATOM 635 O O . ASP A 1 86 ? -4.957 -0.315 -6.931 1.00 95.06 86 ASP A O 1
ATOM 639 N N . CYS A 1 87 ? -2.932 -1.019 -7.630 1.00 95.00 87 CYS A N 1
ATOM 640 C CA . CYS A 1 87 ? -2.784 -2.009 -6.568 1.00 95.00 87 CYS A CA 1
ATOM 641 C C . CYS A 1 87 ? -2.811 -1.350 -5.180 1.00 95.00 87 CYS A C 1
ATOM 643 O O . CYS A 1 87 ? -3.597 -1.734 -4.309 1.00 95.00 87 CYS A O 1
ATOM 645 N N . LEU A 1 88 ? -2.015 -0.296 -4.973 1.00 93.50 88 LEU A N 1
ATOM 646 C CA . LEU A 1 88 ? -1.932 0.395 -3.685 1.00 93.50 88 LEU A CA 1
ATOM 647 C C . LEU A 1 88 ? -3.266 1.037 -3.284 1.00 93.50 88 LEU A C 1
ATOM 649 O O . LEU A 1 88 ? -3.638 1.014 -2.105 1.00 93.50 88 LEU A O 1
ATOM 653 N N . LYS A 1 89 ? -4.028 1.574 -4.247 1.00 93.62 89 LYS A N 1
ATOM 654 C CA . LYS A 1 89 ? -5.393 2.070 -4.002 1.00 93.62 89 LYS A CA 1
ATOM 655 C C . LYS A 1 89 ? -6.320 0.945 -3.548 1.00 93.62 89 LYS A C 1
ATOM 657 O O . LYS A 1 89 ? -7.090 1.153 -2.606 1.00 93.62 89 LYS A O 1
ATOM 662 N N . ALA A 1 90 ? -6.266 -0.221 -4.191 1.00 95.12 90 ALA A N 1
ATOM 663 C CA . ALA A 1 90 ? -7.077 -1.375 -3.814 1.00 95.12 90 ALA A CA 1
ATOM 664 C C . ALA A 1 90 ? -6.711 -1.878 -2.409 1.00 95.12 90 ALA A C 1
ATOM 666 O O . ALA A 1 90 ? -7.583 -1.965 -1.540 1.00 95.12 90 ALA A O 1
ATOM 667 N N . GLN A 1 91 ? -5.419 -2.079 -2.140 1.00 94.25 91 GLN A N 1
ATOM 668 C CA . GLN A 1 91 ? -4.917 -2.469 -0.823 1.00 94.25 91 GLN A CA 1
ATOM 669 C C . GLN A 1 91 ? -5.360 -1.480 0.264 1.00 94.25 91 GLN A C 1
ATOM 671 O O . GLN A 1 91 ? -5.847 -1.883 1.323 1.00 94.25 91 GLN A O 1
ATOM 676 N N . LYS A 1 92 ? -5.234 -0.172 0.011 1.00 93.06 92 LYS A N 1
ATOM 677 C CA . LYS A 1 92 ? -5.647 0.864 0.966 1.00 93.06 92 LYS A CA 1
ATOM 678 C C . LYS A 1 92 ? -7.136 0.770 1.295 1.00 93.06 92 LYS A C 1
ATOM 680 O O . LYS A 1 92 ? -7.501 0.945 2.455 1.00 93.06 92 LYS A O 1
ATOM 685 N N . LYS A 1 93 ? -7.991 0.484 0.308 1.00 95.44 93 LYS A N 1
ATOM 686 C CA . LYS A 1 93 ? -9.436 0.301 0.526 1.00 95.44 93 LYS A CA 1
ATOM 687 C C . LYS A 1 93 ? -9.727 -0.911 1.413 1.00 95.44 93 LYS A C 1
ATOM 689 O O . LYS A 1 93 ? -10.577 -0.803 2.294 1.00 95.44 93 LYS A O 1
ATOM 694 N N . ILE A 1 94 ? -9.021 -2.025 1.217 1.00 94.19 94 ILE A N 1
ATOM 695 C CA . ILE A 1 94 ? -9.174 -3.242 2.035 1.00 94.19 94 ILE A CA 1
ATOM 696 C C . ILE A 1 94 ? -8.790 -2.949 3.489 1.00 94.19 94 ILE A C 1
ATOM 698 O O . ILE A 1 94 ? -9.619 -3.067 4.390 1.00 94.19 94 ILE A O 1
ATOM 702 N N . LEU A 1 95 ? -7.573 -2.448 3.708 1.00 91.50 95 LEU A N 1
ATOM 703 C CA . LEU A 1 95 ? -7.069 -2.157 5.053 1.00 91.50 95 LEU A CA 1
ATOM 704 C C . LEU A 1 95 ? -7.884 -1.067 5.765 1.00 91.50 95 LEU A C 1
ATOM 706 O O . LEU A 1 95 ? -8.052 -1.107 6.982 1.00 91.50 95 LEU A O 1
ATOM 710 N N . ALA A 1 96 ? -8.425 -0.091 5.028 1.00 94.19 96 ALA A N 1
ATOM 711 C CA . ALA A 1 96 ? -9.304 0.924 5.603 1.00 94.19 96 ALA A CA 1
ATOM 712 C C . ALA A 1 96 ? -10.583 0.312 6.195 1.00 94.19 96 ALA A C 1
ATOM 714 O O . ALA A 1 96 ? -10.985 0.712 7.287 1.00 94.19 96 ALA A O 1
ATOM 715 N N . ARG A 1 97 ? -11.186 -0.679 5.524 1.00 95.88 97 ARG A N 1
ATOM 716 C CA . ARG A 1 97 ? -12.375 -1.388 6.029 1.00 95.88 97 ARG A CA 1
ATOM 717 C C . ARG A 1 97 ? -12.056 -2.172 7.301 1.00 95.88 97 ARG A C 1
ATOM 719 O O . ARG A 1 97 ? -12.795 -2.082 8.279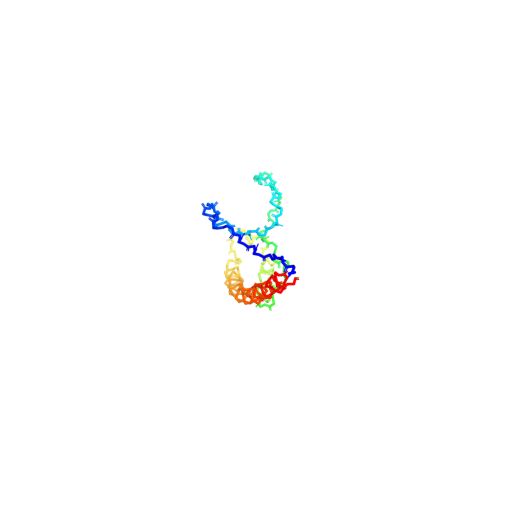 1.00 95.88 97 ARG A O 1
ATOM 726 N N . GLU A 1 98 ? -10.924 -2.871 7.330 1.00 95.62 98 GLU A N 1
ATOM 727 C CA . GLU A 1 98 ? -10.475 -3.601 8.524 1.00 95.62 98 GLU A CA 1
ATOM 728 C C . GLU A 1 98 ? -10.205 -2.664 9.705 1.00 95.62 98 GLU A C 1
ATOM 730 O O . GLU A 1 98 ? -10.628 -2.925 10.833 1.00 95.62 98 GLU A O 1
ATOM 735 N N . ASN A 1 99 ? -9.528 -1.543 9.450 1.00 95.25 99 ASN A N 1
ATOM 736 C CA . ASN A 1 99 ? -9.248 -0.538 10.470 1.00 95.25 99 ASN A CA 1
ATOM 737 C C . ASN A 1 99 ? -10.531 0.114 10.986 1.00 95.25 99 ASN A C 1
ATOM 739 O O . ASN A 1 99 ? -10.635 0.381 12.183 1.00 95.25 99 ASN A O 1
ATOM 743 N N . GLN A 1 100 ? -11.519 0.332 10.118 1.00 97.38 100 GLN A N 1
ATOM 744 C CA . GLN A 1 100 ? -12.826 0.841 10.518 1.00 97.38 100 GLN A CA 1
ATOM 745 C C . GLN A 1 100 ? -13.544 -0.142 11.451 1.00 97.38 100 GLN A C 1
ATOM 747 O O . GLN A 1 100 ? -14.019 0.276 12.508 1.00 97.38 100 GLN A O 1
ATOM 752 N N . ALA A 1 101 ? -13.554 -1.437 11.124 1.00 97.31 101 ALA A N 1
ATOM 753 C CA . ALA A 1 101 ? -14.146 -2.467 11.978 1.00 97.31 101 ALA A CA 1
ATOM 754 C C . ALA A 1 101 ? -13.424 -2.579 13.334 1.00 97.31 101 ALA A C 1
ATOM 756 O O . ALA A 1 101 ? -14.062 -2.627 14.388 1.00 97.31 101 ALA A O 1
ATOM 757 N N . LYS A 1 102 ? -12.084 -2.553 13.338 1.00 97.31 102 LYS A N 1
ATOM 758 C CA . LYS A 1 102 ? -11.279 -2.540 14.575 1.00 97.31 102 LYS A CA 1
ATOM 759 C C . LYS A 1 102 ? -11.568 -1.296 15.421 1.00 97.31 102 LYS A C 1
ATOM 761 O O . LYS A 1 102 ? -11.734 -1.406 16.635 1.00 97.31 102 LYS A O 1
ATOM 766 N N . ALA A 1 103 ? -11.683 -0.129 14.789 1.00 97.50 103 ALA A N 1
ATOM 767 C CA . ALA A 1 103 ? -11.998 1.119 15.471 1.00 97.50 103 ALA A CA 1
ATOM 768 C C . ALA A 1 103 ? -13.404 1.107 16.089 1.00 97.50 103 ALA A C 1
ATOM 770 O O . ALA A 1 103 ? -13.571 1.615 17.195 1.00 97.50 103 ALA A O 1
ATOM 771 N N . GLN A 1 104 ? -14.400 0.521 15.418 1.00 97.62 104 GLN A N 1
ATOM 772 C CA . GLN A 1 104 ? -15.751 0.351 15.970 1.00 97.62 104 GLN A CA 1
ATOM 773 C C . GLN A 1 104 ? -15.734 -0.528 17.224 1.00 97.62 104 GLN A C 1
ATOM 775 O O . GLN A 1 104 ? -16.148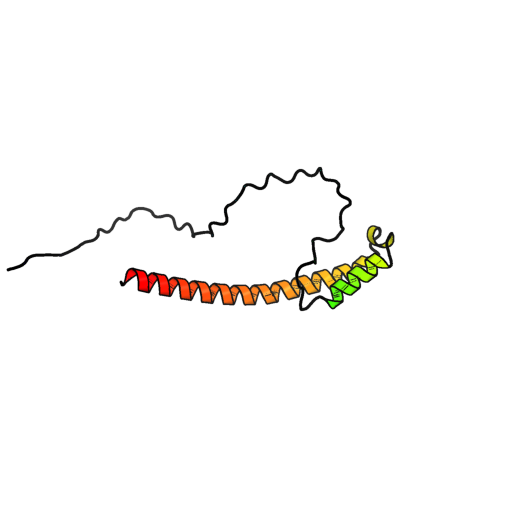 -0.068 18.286 1.00 97.62 104 GLN A O 1
ATOM 780 N N . ARG A 1 105 ? -15.114 -1.713 17.152 1.00 97.38 105 ARG A N 1
ATOM 781 C CA . ARG A 1 105 ? -14.966 -2.614 18.312 1.00 97.38 105 ARG A CA 1
ATOM 782 C C . ARG A 1 105 ? -14.254 -1.942 19.484 1.00 97.38 105 ARG A C 1
ATOM 784 O O . ARG A 1 105 ? -14.616 -2.136 20.641 1.00 97.38 105 ARG A O 1
ATOM 791 N N . GLN A 1 106 ? -13.228 -1.138 19.207 1.00 96.88 106 GLN A N 1
ATOM 792 C CA . GLN A 1 106 ? -12.530 -0.405 20.260 1.00 96.88 106 GLN A CA 1
ATOM 793 C C . GLN A 1 106 ? -13.408 0.691 20.876 1.00 96.88 106 GLN A C 1
ATOM 795 O O . GLN A 1 106 ? -13.363 0.887 22.088 1.00 96.88 106 GLN A O 1
ATOM 800 N N . ARG A 1 107 ? -14.220 1.391 20.075 1.00 96.75 10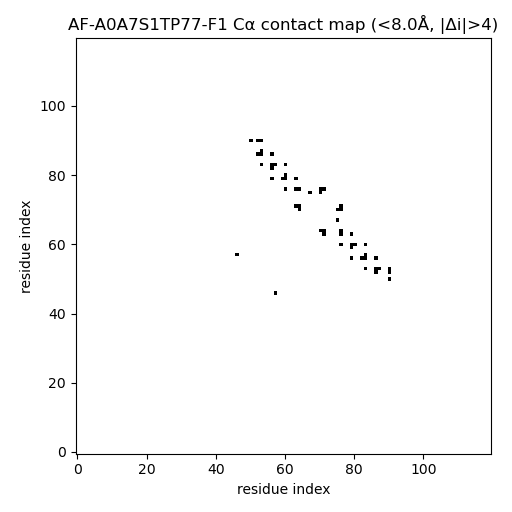7 ARG A N 1
ATOM 801 C CA . ARG A 1 107 ? -15.177 2.392 20.576 1.00 96.75 107 ARG A CA 1
ATOM 802 C C . ARG A 1 107 ? -16.225 1.762 21.487 1.00 96.75 107 ARG A C 1
ATOM 804 O O . ARG A 1 107 ? -16.478 2.324 22.546 1.00 96.75 107 ARG A O 1
ATOM 811 N N . GLU A 1 108 ? -16.764 0.604 21.119 1.00 97.38 108 GLU A N 1
ATOM 812 C CA . GLU A 1 108 ? -17.724 -0.150 21.939 1.00 97.38 108 GLU A CA 1
ATOM 813 C C . GLU A 1 108 ? -17.109 -0.568 23.280 1.00 97.38 108 GLU A C 1
ATOM 815 O O . GLU A 1 108 ? -17.668 -0.268 24.332 1.00 97.38 108 GLU A O 1
ATOM 820 N N . ARG A 1 109 ? -15.903 -1.157 23.264 1.00 96.81 109 ARG A N 1
ATOM 821 C CA . ARG A 1 109 ? -15.171 -1.519 24.493 1.00 96.81 109 ARG A CA 1
ATOM 822 C C . ARG A 1 109 ? -14.923 -0.315 25.401 1.00 96.81 109 ARG A C 1
ATOM 824 O O . ARG A 1 109 ? -15.073 -0.411 26.614 1.00 96.81 109 ARG A O 1
ATOM 831 N N . MET A 1 110 ? -14.543 0.825 24.822 1.00 96.06 110 MET A N 1
ATOM 832 C CA . MET A 1 110 ? -14.336 2.058 25.586 1.00 96.06 110 MET A CA 1
ATOM 833 C C . MET A 1 110 ? -15.646 2.629 26.140 1.00 96.06 110 MET A C 1
ATOM 835 O O . MET A 1 110 ? -15.624 3.201 27.225 1.00 96.06 110 MET A O 1
ATOM 839 N N . ALA A 1 111 ? -16.764 2.504 25.420 1.00 96.38 111 ALA A N 1
ATOM 840 C CA . ALA A 1 111 ? -18.075 2.927 25.909 1.00 96.38 111 ALA A CA 1
ATOM 841 C C . ALA A 1 111 ? -18.505 2.086 27.121 1.00 96.38 111 ALA A C 1
ATOM 843 O O . ALA A 1 111 ? -18.786 2.653 28.172 1.00 96.38 111 ALA A O 1
ATOM 844 N N . GLN A 1 112 ? -18.400 0.758 27.025 1.00 96.44 112 GLN A N 1
ATOM 845 C CA . GLN A 1 112 ? -18.700 -0.162 28.130 1.00 96.44 112 GLN A CA 1
ATOM 846 C C . GLN A 1 112 ? -17.817 0.103 29.358 1.00 96.44 112 GLN A C 1
ATOM 848 O O . GLN A 1 112 ? -18.312 0.209 30.476 1.00 96.44 112 GLN A O 1
ATOM 853 N N . ALA A 1 113 ? -16.505 0.284 29.165 1.00 95.81 113 ALA A N 1
ATOM 854 C CA . ALA A 1 113 ? -15.591 0.593 30.267 1.00 95.81 113 ALA A CA 1
ATOM 855 C C . ALA A 1 113 ? -15.940 1.920 30.970 1.00 95.81 113 ALA A C 1
ATOM 857 O O . ALA A 1 113 ? -15.813 2.029 32.192 1.00 95.81 113 ALA A O 1
ATOM 858 N N . ARG A 1 114 ? -16.393 2.926 30.206 1.00 95.25 114 ARG A N 1
ATOM 859 C CA . ARG A 1 114 ? -16.855 4.214 30.748 1.00 95.25 114 ARG A CA 1
ATOM 860 C C . ARG A 1 114 ? -18.142 4.070 31.551 1.00 95.25 114 ARG A C 1
ATOM 862 O O . ARG A 1 114 ? -18.250 4.735 32.572 1.00 95.25 114 ARG A O 1
ATOM 869 N N . GLU A 1 115 ? -19.078 3.237 31.107 1.00 95.19 115 GLU A N 1
ATOM 870 C CA . GLU A 1 115 ? -20.326 2.959 31.830 1.00 95.19 115 GLU A CA 1
ATOM 871 C C . GLU A 1 115 ? -20.046 2.248 33.159 1.00 95.19 115 GLU A C 1
ATOM 873 O O . GLU A 1 115 ? -20.477 2.732 34.201 1.00 95.19 115 GLU A O 1
ATOM 878 N N . ILE A 1 116 ? -19.227 1.188 33.145 1.00 94.81 116 ILE A N 1
ATOM 879 C CA . ILE A 1 116 ? -18.834 0.441 34.356 1.00 94.81 116 ILE A CA 1
ATOM 880 C C . ILE A 1 116 ? -18.150 1.360 35.381 1.00 94.81 116 ILE A C 1
ATOM 882 O O . ILE A 1 116 ? -18.428 1.296 36.579 1.00 94.81 116 ILE A O 1
ATOM 886 N N . SER A 1 117 ? -17.268 2.244 34.906 1.00 92.75 117 SER A N 1
ATOM 887 C CA . SER A 1 117 ? -16.564 3.209 35.761 1.00 92.75 117 SER A CA 1
ATOM 888 C C . SER A 1 117 ? -17.477 4.302 36.328 1.00 92.75 117 SER A C 1
ATOM 890 O O . SER A 1 117 ? -17.113 4.930 37.312 1.00 92.75 117 SER A O 1
ATOM 892 N N . GLN A 1 118 ? -18.628 4.577 35.705 1.00 91.00 118 GLN A N 1
ATOM 893 C CA . GLN A 1 118 ? -19.611 5.550 36.202 1.00 91.00 118 GLN A CA 1
ATOM 894 C C . GLN A 1 118 ? -20.625 4.924 37.167 1.00 91.00 118 GLN A C 1
ATOM 896 O O . GLN A 1 118 ? -21.259 5.656 37.922 1.00 91.00 118 GLN A O 1
ATOM 901 N N . SER A 1 119 ? -20.798 3.599 37.132 1.00 86.88 119 SER A N 1
ATOM 902 C CA . SER A 1 119 ? -21.705 2.861 38.021 1.00 86.88 119 SER A CA 1
ATOM 903 C C . SER A 1 119 ? -21.047 2.325 39.298 1.00 86.88 119 SER A C 1
ATOM 905 O O . SER A 1 119 ? -21.756 1.762 40.130 1.00 86.88 119 SER A O 1
ATOM 907 N N . SER A 1 120 ? -19.722 2.449 39.426 1.00 65.69 120 SER A N 1
ATOM 908 C CA . SER A 1 120 ? -18.943 2.048 40.611 1.00 65.69 120 SER A CA 1
ATOM 909 C C . SER A 1 120 ? -18.649 3.256 41.495 1.00 65.69 120 SER A C 1
ATOM 911 O O . SER A 1 120 ? -18.716 3.107 42.733 1.00 65.69 120 SER A O 1
#

Secondary structure (DSSP, 8-state):
----------------------------------TT------SS----S--TTTHHHHHHHHHHHHH-TTHHHHTTTHHHHHHHHHHHHHHHHHHHHHHHHHHHHHHHHHHHHHHHHHH-

InterPro domains:
  IPR013892 Cytochrome c oxidase biogenesis protein Cmc1-like [PF08583] (43-110)